Protein AF-A0A962ALU7-F1 (afdb_monomer_lite)

pLDDT: mean 93.71, std 6.16, range [46.84, 97.75]

Structure (mmCIF, N/CA/C/O backbone):
data_AF-A0A962ALU7-F1
#
_entry.id   AF-A0A962ALU7-F1
#
loop_
_atom_site.group_PDB
_atom_site.id
_atom_site.type_symbol
_atom_site.label_atom_id
_atom_site.label_alt_id
_atom_site.label_comp_id
_atom_site.label_asym_id
_atom_site.label_entity_id
_atom_site.label_seq_id
_atom_site.pdbx_PDB_ins_code
_atom_site.Cartn_x
_atom_site.Cartn_y
_atom_site.Cartn_z
_atom_site.occupancy
_atom_site.B_iso_or_equiv
_atom_site.auth_seq_id
_atom_site.auth_comp_id
_atom_site.auth_asym_id
_atom_site.auth_atom_id
_atom_site.pdbx_PDB_model_num
ATOM 1 N N . LEU A 1 1 ? 27.540 -13.215 -22.354 1.00 79.06 1 LEU A N 1
ATOM 2 C CA . LEU A 1 1 ? 26.849 -12.015 -21.824 1.00 79.06 1 LEU A CA 1
ATOM 3 C C . LEU A 1 1 ? 25.895 -11.387 -22.847 1.00 79.06 1 LEU A C 1
ATOM 5 O O . LEU A 1 1 ? 24.740 -11.183 -22.502 1.00 79.06 1 LEU A O 1
ATOM 9 N N . SER A 1 2 ? 26.323 -11.140 -24.094 1.00 89.56 2 SER A N 1
ATOM 10 C CA . SER A 1 2 ? 25.481 -10.549 -25.158 1.00 89.56 2 SER A CA 1
ATOM 11 C C . SER A 1 2 ? 24.164 -11.296 -25.409 1.00 89.56 2 SER A C 1
ATOM 13 O O . SER A 1 2 ? 23.112 -10.669 -25.482 1.00 89.56 2 SER A O 1
ATOM 15 N N . LEU A 1 3 ? 24.204 -12.632 -25.467 1.00 92.06 3 LEU A N 1
ATOM 16 C CA . LEU A 1 3 ? 23.011 -13.463 -25.662 1.00 92.06 3 LEU A CA 1
ATOM 17 C C . LEU A 1 3 ? 21.993 -13.311 -24.518 1.00 92.06 3 LEU A C 1
ATOM 19 O O . LEU A 1 3 ? 20.802 -13.165 -24.771 1.00 92.06 3 LEU A O 1
ATOM 23 N N . CYS A 1 4 ? 22.459 -13.282 -23.265 1.00 95.81 4 CYS A N 1
ATOM 24 C CA . CYS A 1 4 ? 21.586 -13.113 -22.101 1.00 95.81 4 CYS A CA 1
ATOM 25 C C . CYS A 1 4 ? 20.912 -11.734 -22.096 1.00 95.81 4 CYS A C 1
ATOM 27 O O . CYS A 1 4 ? 19.721 -11.635 -21.817 1.00 95.81 4 CYS A O 1
ATOM 29 N N . LEU A 1 5 ? 21.651 -10.674 -22.446 1.00 95.31 5 LEU A N 1
ATOM 30 C CA . LEU A 1 5 ? 21.102 -9.317 -22.522 1.00 95.31 5 LEU A CA 1
ATOM 31 C C . LEU A 1 5 ? 20.047 -9.187 -23.625 1.00 95.31 5 LEU A C 1
ATOM 33 O O . LEU A 1 5 ? 19.003 -8.579 -23.397 1.00 95.31 5 LEU A O 1
ATOM 37 N N . ALA A 1 6 ? 20.286 -9.785 -24.795 1.00 95.12 6 ALA A N 1
ATOM 38 C CA . ALA A 1 6 ? 19.311 -9.796 -25.882 1.00 95.12 6 ALA A CA 1
ATOM 39 C C . ALA A 1 6 ? 18.019 -10.526 -25.476 1.00 95.12 6 ALA A C 1
ATOM 41 O O . ALA A 1 6 ? 16.928 -9.996 -25.686 1.00 95.12 6 ALA A O 1
ATOM 42 N N . ALA A 1 7 ? 18.140 -11.689 -24.826 1.00 96.19 7 ALA A N 1
ATOM 43 C CA . ALA A 1 7 ? 16.993 -12.458 -24.348 1.00 96.19 7 ALA A CA 1
ATOM 44 C C . ALA A 1 7 ? 16.159 -11.684 -23.309 1.00 96.19 7 ALA A C 1
ATOM 46 O O . ALA A 1 7 ? 14.944 -11.572 -23.456 1.00 96.19 7 ALA A O 1
ATOM 47 N N . VAL A 1 8 ? 16.803 -11.090 -22.296 1.00 96.94 8 VAL A N 1
ATOM 48 C CA . VAL A 1 8 ? 16.104 -10.300 -21.264 1.00 96.94 8 VAL A CA 1
ATOM 49 C C . VAL A 1 8 ? 15.470 -9.040 -21.857 1.00 96.94 8 VAL A C 1
ATOM 51 O O . VAL A 1 8 ? 14.361 -8.680 -21.477 1.00 96.94 8 VAL A O 1
ATOM 54 N N . THR A 1 9 ? 16.127 -8.397 -22.827 1.00 95.75 9 THR A N 1
ATOM 55 C CA . THR A 1 9 ? 15.563 -7.228 -23.522 1.00 95.75 9 THR A CA 1
ATOM 56 C C . THR A 1 9 ? 14.269 -7.583 -24.253 1.00 95.75 9 THR A C 1
ATOM 58 O O . THR A 1 9 ? 13.308 -6.822 -24.169 1.00 95.75 9 THR A O 1
ATOM 61 N N . GLY A 1 10 ? 14.232 -8.729 -24.944 1.00 96.94 10 GLY A N 1
ATOM 62 C CA . GLY A 1 10 ? 13.008 -9.234 -25.575 1.00 96.94 10 GLY A CA 1
ATOM 63 C C . GLY A 1 10 ? 11.922 -9.528 -24.541 1.00 96.94 10 GLY A C 1
ATOM 64 O O . GLY A 1 10 ? 10.820 -9.003 -24.639 1.00 96.94 10 GLY A O 1
ATOM 65 N N . MET A 1 11 ? 12.272 -10.265 -23.482 1.00 97.06 11 MET A N 1
ATOM 66 C CA . MET A 1 11 ? 11.341 -10.621 -22.408 1.00 97.06 11 MET A CA 1
ATOM 67 C C . MET A 1 11 ? 10.681 -9.397 -21.758 1.00 97.06 11 MET A C 1
ATOM 69 O O . MET A 1 11 ? 9.468 -9.383 -21.594 1.00 97.06 11 MET A O 1
ATOM 73 N N . VAL A 1 12 ? 11.453 -8.362 -21.406 1.00 96.38 12 VAL A N 1
ATOM 74 C CA . VAL A 1 12 ? 10.908 -7.142 -20.781 1.00 96.38 12 VAL A CA 1
ATOM 75 C C . VAL A 1 12 ? 10.055 -6.338 -21.764 1.00 96.38 12 VAL A C 1
ATOM 77 O O . VAL A 1 12 ? 9.060 -5.749 -21.354 1.00 96.38 12 VAL A O 1
ATOM 80 N N . ARG A 1 13 ? 10.424 -6.307 -23.051 1.00 96.19 13 ARG A N 1
ATOM 81 C CA . ARG A 1 13 ? 9.685 -5.567 -24.084 1.00 96.19 13 ARG A CA 1
ATOM 82 C C . ARG A 1 13 ? 8.316 -6.177 -24.376 1.00 96.19 13 ARG A C 1
ATOM 84 O O . ARG A 1 13 ? 7.366 -5.428 -24.570 1.00 96.19 13 ARG A O 1
ATOM 91 N N . ASP A 1 14 ? 8.242 -7.502 -24.409 1.00 96.94 14 ASP A N 1
ATOM 92 C CA . ASP A 1 14 ? 7.035 -8.226 -24.820 1.00 96.94 14 ASP A CA 1
ATOM 93 C C . ASP A 1 14 ? 6.146 -8.615 -23.622 1.00 96.94 14 ASP A C 1
ATOM 95 O O . ASP A 1 14 ? 5.028 -9.106 -23.793 1.00 96.94 14 ASP A O 1
ATOM 99 N N . MET A 1 15 ? 6.621 -8.391 -22.391 1.00 97.12 15 MET A N 1
ATOM 100 C CA . MET A 1 15 ? 5.856 -8.634 -21.170 1.00 97.12 15 MET A CA 1
ATOM 101 C C . MET A 1 15 ? 4.584 -7.778 -21.144 1.00 97.12 15 MET A C 1
ATOM 103 O O . MET A 1 15 ? 4.638 -6.553 -21.220 1.00 97.12 15 MET A O 1
ATOM 107 N N . THR A 1 16 ? 3.438 -8.429 -20.942 1.00 97.44 16 THR A N 1
ATOM 108 C CA . THR A 1 16 ? 2.148 -7.759 -20.735 1.00 97.44 16 THR A CA 1
ATOM 109 C C . THR A 1 16 ? 1.704 -7.946 -19.283 1.00 97.44 16 THR A C 1
ATOM 111 O O . THR A 1 16 ? 1.568 -9.093 -18.848 1.00 97.44 16 THR A O 1
ATOM 114 N N . PRO A 1 17 ? 1.493 -6.866 -18.509 1.00 96.12 17 PRO A N 1
ATOM 115 C CA . PRO A 1 17 ? 1.011 -6.980 -17.141 1.00 96.12 17 PRO A CA 1
ATOM 116 C C . PRO A 1 17 ? -0.474 -7.355 -17.111 1.00 96.12 17 PRO A C 1
ATOM 118 O O . PRO A 1 17 ? -1.302 -6.739 -17.781 1.00 96.12 17 PRO A O 1
ATOM 121 N N . ASP A 1 18 ? -0.813 -8.328 -16.272 1.00 97.75 18 ASP A N 1
ATOM 122 C CA . ASP A 1 18 ? -2.191 -8.603 -15.869 1.00 97.75 18 ASP A CA 1
ATOM 123 C C . ASP A 1 18 ? -2.548 -7.666 -14.707 1.00 97.75 18 ASP A C 1
ATOM 125 O O . ASP A 1 18 ? -2.281 -7.953 -13.537 1.00 97.75 18 ASP A O 1
ATOM 129 N N . VAL A 1 19 ? -3.075 -6.489 -15.050 1.00 96.00 19 VAL A N 1
ATOM 130 C CA . VAL A 1 19 ? -3.317 -5.398 -14.093 1.00 96.00 19 VAL A CA 1
ATOM 131 C C . VAL A 1 19 ? -4.322 -5.803 -13.016 1.00 96.00 19 VAL A C 1
ATOM 133 O O . VAL A 1 19 ? -4.128 -5.472 -11.8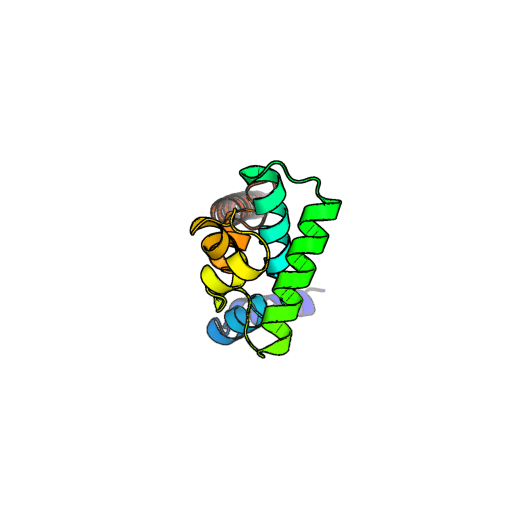47 1.00 96.00 19 VAL A O 1
ATOM 136 N N . GLU A 1 20 ? -5.368 -6.542 -13.382 1.00 95.06 20 GLU A N 1
ATOM 137 C CA . GLU A 1 20 ? -6.406 -6.978 -12.445 1.00 95.06 20 GLU A CA 1
ATOM 138 C C . GLU A 1 20 ? -5.835 -7.958 -11.422 1.00 95.06 20 GLU A C 1
ATOM 140 O O . GLU A 1 20 ? -6.005 -7.773 -10.213 1.00 95.06 20 GLU A O 1
ATOM 145 N N . ARG A 1 21 ? -5.074 -8.956 -11.884 1.00 95.69 21 ARG A N 1
ATOM 146 C CA . ARG A 1 21 ? -4.430 -9.923 -10.994 1.00 95.69 21 ARG A CA 1
ATOM 147 C C . ARG A 1 21 ? -3.360 -9.280 -10.116 1.00 95.69 21 ARG A C 1
ATOM 149 O O . ARG A 1 21 ? -3.249 -9.630 -8.942 1.00 95.69 21 ARG A O 1
ATOM 156 N N . MET A 1 22 ? -2.584 -8.340 -10.657 1.00 95.12 22 MET A N 1
ATOM 157 C CA . MET A 1 22 ? -1.594 -7.584 -9.885 1.00 95.12 22 MET A CA 1
ATOM 158 C C . MET A 1 22 ? -2.259 -6.725 -8.804 1.00 95.12 22 MET A C 1
ATOM 160 O O . MET A 1 22 ? -1.775 -6.705 -7.674 1.00 95.12 22 MET A O 1
ATOM 164 N N . ARG A 1 23 ? -3.383 -6.065 -9.119 1.00 91.69 23 ARG A N 1
ATOM 165 C CA . ARG A 1 23 ? -4.171 -5.296 -8.144 1.00 91.69 23 ARG A CA 1
ATOM 166 C C . ARG A 1 23 ? -4.696 -6.199 -7.030 1.00 91.69 23 ARG A C 1
ATOM 168 O O . ARG A 1 23 ? -4.488 -5.890 -5.863 1.00 91.69 23 ARG A O 1
ATOM 175 N N . ALA A 1 24 ? -5.327 -7.319 -7.382 1.00 90.31 24 ALA A N 1
ATOM 176 C CA . ALA A 1 24 ? -5.855 -8.266 -6.403 1.00 90.31 24 ALA A CA 1
ATOM 177 C C . ALA A 1 24 ? -4.750 -8.790 -5.470 1.00 90.31 24 ALA A C 1
ATOM 179 O O . ALA A 1 24 ? -4.927 -8.829 -4.256 1.00 90.31 24 ALA A O 1
ATOM 180 N N . ALA A 1 25 ? -3.579 -9.119 -6.023 1.00 92.06 25 ALA A N 1
ATOM 181 C CA . ALA A 1 25 ? -2.425 -9.532 -5.230 1.00 92.06 25 ALA A CA 1
ATOM 182 C C . ALA A 1 25 ? -1.913 -8.413 -4.306 1.00 92.06 25 ALA A C 1
ATOM 184 O O . ALA A 1 25 ? -1.543 -8.692 -3.169 1.00 92.06 25 ALA A O 1
ATOM 185 N N . ALA A 1 26 ? -1.911 -7.157 -4.764 1.00 90.56 26 ALA A N 1
ATOM 186 C CA . ALA A 1 26 ? -1.493 -6.016 -3.954 1.00 90.56 26 ALA A CA 1
ATOM 187 C C . ALA A 1 26 ? -2.447 -5.742 -2.783 1.00 90.56 26 ALA A C 1
ATOM 189 O O . ALA A 1 26 ? -1.970 -5.397 -1.705 1.00 90.56 26 ALA A O 1
ATOM 190 N N . SER A 1 27 ? -3.759 -5.922 -2.971 1.00 85.69 27 SER A N 1
ATOM 191 C CA . SER A 1 27 ? -4.750 -5.810 -1.891 1.00 85.69 27 SER A CA 1
ATOM 192 C C . SER A 1 27 ? -4.698 -6.988 -0.917 1.00 85.69 27 SER A C 1
ATOM 194 O O . SER A 1 27 ? -5.017 -6.814 0.252 1.00 85.69 27 SER A O 1
ATOM 196 N N . SER A 1 28 ? -4.285 -8.171 -1.384 1.00 87.06 28 SER A N 1
ATOM 197 C CA . SER A 1 28 ? -4.338 -9.400 -0.592 1.00 87.06 28 SER A CA 1
ATOM 198 C C . SER A 1 28 ? -3.397 -9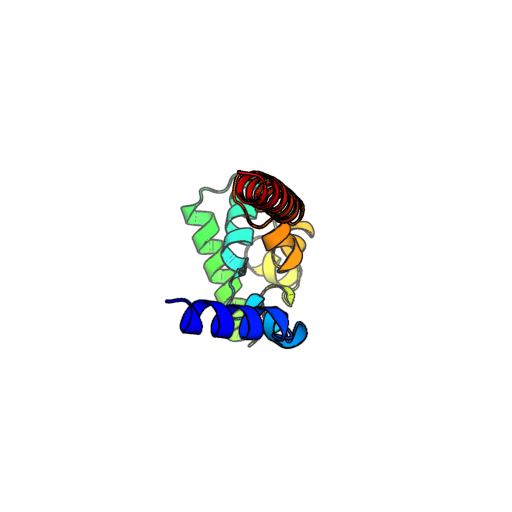.407 0.614 1.00 87.06 28 SER A C 1
ATOM 200 O O . SER A 1 28 ? -2.323 -8.797 0.618 1.00 87.06 28 SER A O 1
ATOM 202 N N . GLY A 1 29 ? -3.783 -10.171 1.638 1.00 86.94 29 GLY A N 1
ATOM 203 C CA . GLY A 1 29 ? -2.932 -10.429 2.799 1.00 86.94 29 GLY A CA 1
ATOM 204 C C . GLY A 1 29 ? -2.753 -9.216 3.710 1.00 86.94 29 GLY A C 1
ATOM 205 O O . GLY A 1 29 ? -1.785 -9.172 4.470 1.00 86.94 29 GLY A O 1
ATOM 206 N N . TYR A 1 30 ? -3.676 -8.249 3.644 1.00 92.44 30 TYR A N 1
ATOM 207 C CA . TYR A 1 30 ? -3.710 -7.082 4.530 1.00 92.44 30 TYR A CA 1
ATOM 208 C C . TYR A 1 30 ? -2.452 -6.208 4.443 1.00 92.44 30 TYR A C 1
ATOM 210 O O . TYR A 1 30 ? -2.013 -5.618 5.432 1.00 92.44 30 TYR A O 1
ATOM 218 N N . SER A 1 31 ? -1.863 -6.118 3.249 1.00 89.50 31 SER A N 1
ATOM 219 C CA . SER A 1 31 ? -0.619 -5.383 2.981 1.00 89.50 31 SER A CA 1
ATOM 220 C C . SER A 1 31 ? -0.692 -3.894 3.370 1.00 89.50 31 SER A C 1
ATOM 222 O O . SER A 1 31 ? 0.319 -3.309 3.764 1.00 89.50 31 SER A O 1
ATOM 224 N N . THR A 1 32 ? -1.890 -3.299 3.330 1.00 92.06 32 THR A N 1
ATOM 225 C CA . THR A 1 32 ? -2.171 -1.900 3.692 1.00 92.06 32 THR A CA 1
ATOM 226 C C . THR A 1 32 ? -2.442 -1.689 5.187 1.00 92.06 32 THR A C 1
ATOM 228 O O . THR A 1 32 ? -2.637 -0.558 5.622 1.00 92.06 32 THR A O 1
ATOM 231 N N . ALA A 1 33 ? -2.400 -2.733 6.026 1.00 93.75 33 ALA A N 1
ATOM 232 C CA . ALA A 1 33 ? -2.679 -2.617 7.464 1.00 93.75 33 ALA A CA 1
ATOM 233 C C . ALA A 1 33 ? -1.804 -1.558 8.156 1.00 93.75 33 ALA A C 1
ATOM 235 O O . ALA A 1 33 ? -2.284 -0.781 8.980 1.00 93.75 33 ALA A O 1
ATOM 236 N N . THR A 1 34 ? -0.522 -1.481 7.793 1.00 92.62 34 THR A N 1
ATOM 237 C CA . THR A 1 34 ? 0.416 -0.509 8.375 1.00 92.62 34 THR A CA 1
ATOM 238 C C . THR A 1 34 ? -0.013 0.943 8.126 1.00 92.62 34 THR A C 1
ATOM 240 O O . THR A 1 34 ? 0.272 1.804 8.954 1.00 92.62 34 THR A O 1
ATOM 243 N N . ASP A 1 35 ? -0.754 1.224 7.049 1.00 94.31 35 ASP A N 1
ATOM 244 C CA . ASP A 1 35 ? -1.265 2.571 6.766 1.00 94.31 35 ASP A CA 1
ATOM 245 C C . ASP A 1 35 ? -2.314 3.021 7.788 1.00 94.31 35 ASP A C 1
ATOM 247 O O . ASP A 1 35 ? -2.367 4.198 8.146 1.00 94.31 35 ASP A O 1
ATOM 251 N N . ILE A 1 36 ? -3.085 2.081 8.340 1.00 95.31 36 ILE A N 1
ATOM 252 C CA . ILE A 1 36 ? -4.026 2.347 9.434 1.00 95.31 36 ILE A CA 1
ATOM 253 C C . ILE A 1 36 ? -3.262 2.696 10.714 1.00 95.31 36 ILE A C 1
ATOM 255 O O . ILE A 1 36 ? -3.619 3.642 11.418 1.00 95.31 36 ILE A O 1
ATOM 259 N N . ALA A 1 37 ? -2.178 1.970 11.009 1.00 95.88 37 ALA A N 1
ATOM 260 C CA . ALA A 1 37 ? -1.331 2.271 12.160 1.00 95.88 37 ALA A CA 1
ATOM 261 C C . ALA A 1 37 ? -0.707 3.671 12.036 1.00 95.88 37 ALA A C 1
ATOM 263 O O . ALA A 1 37 ? -0.736 4.446 12.994 1.00 95.88 37 ALA A O 1
ATOM 264 N N . ASP A 1 38 ? -0.203 4.023 10.851 1.00 94.81 38 ASP A N 1
ATOM 265 C CA . ASP A 1 38 ? 0.314 5.361 10.558 1.00 94.81 38 ASP A CA 1
ATOM 266 C C . ASP A 1 38 ? -0.774 6.437 10.695 1.00 94.81 38 ASP A C 1
ATOM 268 O O . ASP A 1 38 ? -0.511 7.507 11.255 1.00 94.81 38 ASP A O 1
ATOM 272 N N . TRP A 1 39 ? -1.996 6.164 10.225 1.00 95.94 39 TRP A N 1
ATOM 273 C CA . TRP A 1 39 ? -3.135 7.071 10.377 1.00 95.94 39 TRP A CA 1
ATOM 274 C C . TRP A 1 39 ? -3.464 7.312 11.852 1.00 95.94 39 TRP A C 1
ATOM 276 O O . TRP A 1 39 ? -3.552 8.463 12.268 1.00 95.94 39 TRP A O 1
ATOM 286 N N . LEU A 1 40 ? -3.535 6.263 12.676 1.00 96.75 40 LEU A N 1
ATOM 287 C CA . LEU A 1 40 ? -3.788 6.375 14.119 1.00 96.75 40 LEU A CA 1
ATOM 288 C C . LEU A 1 40 ? -2.729 7.225 14.830 1.00 96.75 40 LEU A C 1
ATOM 290 O O . LEU A 1 40 ? -3.056 8.072 15.665 1.00 96.75 40 LEU A O 1
ATOM 294 N N . VAL A 1 41 ? -1.455 7.032 14.481 1.00 96.94 41 VAL A N 1
ATOM 295 C CA . VAL A 1 41 ? -0.350 7.827 15.033 1.00 96.94 41 VAL A CA 1
ATOM 296 C C . VAL A 1 41 ? -0.491 9.296 14.637 1.00 96.94 41 VAL A C 1
ATOM 298 O O . VAL A 1 41 ? -0.365 10.177 15.484 1.00 96.94 41 VAL A O 1
ATOM 301 N N . ARG A 1 42 ? -0.760 9.579 13.358 1.00 94.94 42 ARG A N 1
ATOM 302 C CA . ARG A 1 42 ? -0.805 10.954 12.834 1.00 94.94 42 ARG A CA 1
ATOM 303 C C . ARG A 1 42 ? -2.067 11.705 13.238 1.00 94.94 42 ARG A C 1
ATOM 305 O O . ARG A 1 42 ? -1.989 12.888 13.552 1.00 94.94 42 ARG A O 1
ATOM 312 N N . ARG A 1 43 ? -3.220 11.041 13.188 1.00 95.88 43 ARG A N 1
ATOM 313 C CA . ARG A 1 43 ? -4.534 11.666 13.352 1.00 95.88 43 ARG A CA 1
ATOM 314 C C . ARG A 1 43 ? -4.967 11.732 14.808 1.00 95.88 43 ARG A C 1
ATOM 316 O O . ARG A 1 43 ? -5.493 12.762 15.220 1.00 95.88 43 ARG A O 1
ATOM 323 N N . LEU A 1 44 ? -4.705 10.673 15.577 1.00 94.31 44 LEU A N 1
ATOM 324 C CA . LEU A 1 44 ? -5.106 10.566 16.984 1.00 94.31 44 LEU A CA 1
ATOM 325 C C . LEU A 1 44 ? -3.936 10.746 17.963 1.00 94.31 44 LEU A C 1
ATOM 327 O O . LEU A 1 44 ? -4.140 10.712 19.174 1.00 94.31 44 LEU A O 1
ATOM 331 N N . GLY A 1 45 ? -2.703 10.917 17.470 1.00 96.31 45 GLY A N 1
ATOM 332 C CA . GLY A 1 45 ? -1.517 11.034 18.326 1.00 96.31 45 GLY A CA 1
ATOM 333 C C . GLY A 1 45 ? -1.186 9.743 19.081 1.00 96.31 45 GLY A C 1
ATOM 334 O O . GLY A 1 45 ? -0.474 9.774 20.086 1.00 96.31 45 GLY A O 1
ATOM 335 N N . MET A 1 46 ? -1.727 8.606 18.634 1.00 97.06 46 MET A N 1
ATOM 336 C CA . MET A 1 46 ? -1.602 7.334 19.333 1.00 97.06 46 MET A CA 1
ATOM 337 C C . MET A 1 46 ? -0.149 6.832 19.289 1.00 97.06 46 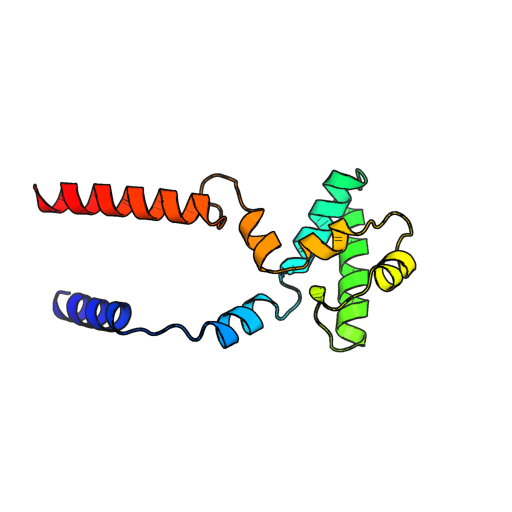MET A C 1
ATOM 339 O O . MET A 1 46 ? 0.456 6.812 18.216 1.00 97.06 46 MET A O 1
ATOM 343 N N . PRO A 1 47 ? 0.441 6.362 20.406 1.00 97.62 47 PRO A N 1
ATOM 344 C CA . PRO A 1 47 ? 1.754 5.727 20.369 1.00 97.62 47 PRO A CA 1
ATOM 345 C C . PRO A 1 47 ? 1.762 4.525 19.418 1.00 97.62 47 PRO A C 1
ATOM 347 O O . PRO A 1 47 ? 0.864 3.684 19.473 1.00 97.62 47 PRO A O 1
ATOM 350 N N . PHE A 1 48 ? 2.810 4.385 18.600 1.00 96.06 48 PHE A N 1
ATOM 351 C CA . PHE A 1 48 ? 2.866 3.366 17.541 1.00 96.06 48 PHE A CA 1
ATOM 352 C C . PHE A 1 48 ? 2.563 1.942 18.033 1.00 96.06 48 PHE A C 1
ATOM 354 O O . PHE A 1 48 ? 1.835 1.203 17.383 1.00 96.06 48 PHE A O 1
ATOM 361 N N . ARG A 1 49 ? 3.058 1.556 19.219 1.00 96.88 49 ARG A N 1
ATOM 362 C CA . ARG A 1 49 ? 2.769 0.235 19.810 1.00 96.88 49 ARG A CA 1
ATOM 363 C C . ARG A 1 49 ? 1.264 -0.005 19.981 1.00 96.88 49 ARG A C 1
ATOM 365 O O . ARG A 1 49 ? 0.789 -1.107 19.724 1.00 96.88 49 ARG A O 1
ATOM 372 N N . GLN A 1 50 ? 0.531 1.011 20.430 1.00 97.00 50 GLN A N 1
ATOM 373 C CA . GLN A 1 50 ? -0.915 0.938 20.609 1.00 97.00 50 GLN A CA 1
ATOM 374 C C . GLN A 1 50 ? -1.623 0.943 19.250 1.00 97.00 50 GLN A C 1
ATOM 376 O O . GLN A 1 50 ? -2.478 0.092 19.023 1.00 97.00 50 GLN A O 1
ATOM 381 N N . ALA A 1 51 ? -1.201 1.809 18.324 1.00 97.38 51 ALA A N 1
ATOM 382 C CA . ALA A 1 51 ? -1.745 1.866 16.967 1.00 97.38 51 ALA A CA 1
ATOM 383 C C . ALA A 1 51 ? -1.590 0.533 16.218 1.00 97.38 51 ALA A C 1
ATOM 385 O O . ALA A 1 51 ? -2.535 0.044 15.601 1.00 97.38 51 ALA A O 1
ATOM 386 N N . HIS A 1 52 ? -0.430 -0.113 16.344 1.00 96.69 52 HIS A N 1
ATOM 387 C CA . HIS A 1 52 ? -0.174 -1.439 15.790 1.00 96.69 52 HIS A CA 1
ATOM 388 C C . HIS A 1 52 ? -1.089 -2.508 16.411 1.00 96.69 52 HIS A C 1
ATOM 390 O O . HIS A 1 52 ? -1.563 -3.405 15.718 1.00 96.69 52 HIS A O 1
ATOM 396 N N . HIS A 1 53 ? -1.378 -2.425 17.714 1.00 96.62 53 HIS A N 1
ATOM 397 C CA . HIS A 1 53 ? -2.293 -3.361 18.371 1.00 96.62 53 HIS A CA 1
ATOM 398 C C . HIS A 1 53 ? -3.748 -3.174 17.910 1.00 96.62 53 HIS A C 1
ATOM 400 O O . HIS A 1 53 ? -4.429 -4.153 17.610 1.00 96.62 53 HIS A O 1
ATOM 406 N N . VAL A 1 54 ? -4.207 -1.923 17.800 1.00 96.88 54 VAL A N 1
ATOM 407 C CA . VAL A 1 54 ? -5.525 -1.565 17.244 1.00 96.88 54 VAL A CA 1
ATOM 408 C C . VAL A 1 54 ? -5.655 -2.071 15.807 1.00 96.88 54 VAL A C 1
ATOM 410 O O . VAL A 1 54 ? -6.614 -2.763 15.479 1.00 96.88 54 VAL A O 1
ATOM 413 N N . THR A 1 55 ? -4.640 -1.823 14.982 1.00 96.81 55 THR A N 1
ATOM 414 C CA . THR A 1 55 ? -4.564 -2.315 13.600 1.00 96.81 55 THR A CA 1
ATOM 415 C C . THR A 1 55 ? -4.645 -3.841 13.534 1.00 96.81 55 THR A C 1
ATOM 417 O O . THR A 1 55 ? -5.393 -4.383 12.727 1.00 96.81 55 THR A O 1
ATOM 420 N N . GLY A 1 56 ? -3.953 -4.557 14.427 1.00 96.62 56 GLY A N 1
ATOM 421 C CA . GLY A 1 56 ? -4.043 -6.018 14.509 1.00 96.62 56 GLY A CA 1
ATOM 422 C C . GLY A 1 56 ? -5.461 -6.526 14.803 1.00 96.62 56 GLY A C 1
ATOM 423 O O . GLY A 1 56 ? -5.871 -7.547 14.255 1.00 96.62 56 GLY A O 1
ATOM 424 N N . ARG A 1 57 ? -6.243 -5.797 15.613 1.00 97.31 57 ARG A N 1
ATOM 425 C CA . ARG A 1 57 ? -7.663 -6.115 15.850 1.00 97.31 57 ARG A CA 1
ATOM 426 C C . ARG A 1 57 ? -8.511 -5.892 14.596 1.00 97.31 57 ARG A C 1
ATOM 428 O O . ARG A 1 57 ? -9.364 -6.724 14.311 1.00 97.31 57 ARG A O 1
ATOM 435 N N . ILE A 1 58 ? -8.256 -4.824 13.837 1.00 96.50 58 ILE A N 1
ATOM 436 C CA . ILE A 1 58 ? -8.943 -4.551 12.561 1.00 96.50 58 ILE A CA 1
ATOM 437 C C . ILE A 1 58 ? -8.670 -5.681 11.560 1.00 96.50 58 ILE A C 1
ATOM 439 O O . ILE A 1 58 ? -9.605 -6.247 10.995 1.00 96.50 58 ILE A O 1
A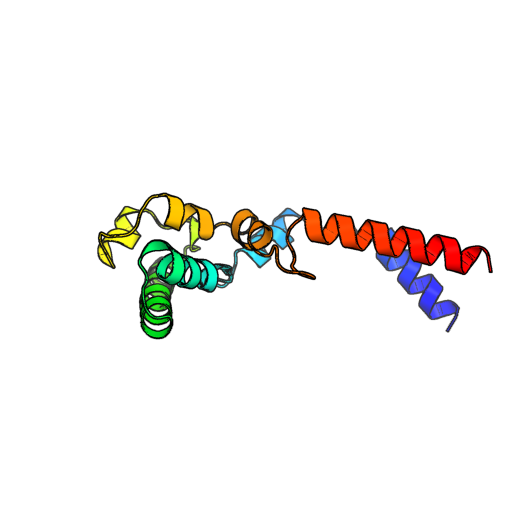TOM 443 N N . VAL A 1 59 ? -7.402 -6.07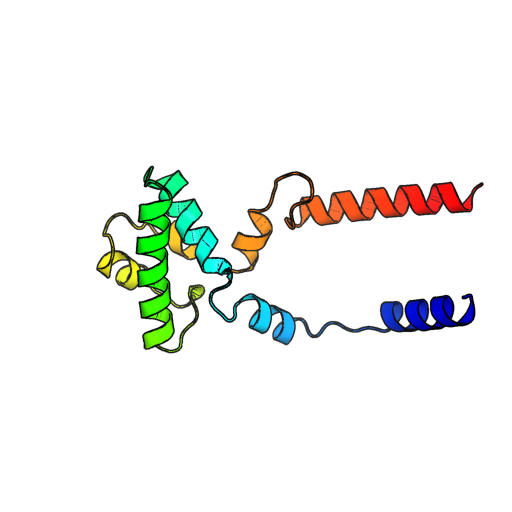6 11.413 1.00 96.69 59 VAL A N 1
ATOM 444 C CA . VAL A 1 59 ? -6.996 -7.206 10.562 1.00 96.69 59 VAL A CA 1
ATOM 445 C C . VAL A 1 59 ? -7.683 -8.502 10.998 1.00 96.69 59 VAL A C 1
ATOM 447 O O . VAL A 1 59 ? -8.170 -9.250 10.156 1.00 96.69 59 VAL A O 1
ATOM 450 N N . ALA A 1 60 ? -7.787 -8.760 12.305 1.00 96.38 60 ALA A N 1
ATOM 451 C CA . ALA A 1 60 ? -8.491 -9.935 12.812 1.00 96.38 60 ALA A CA 1
ATOM 452 C C . ALA A 1 60 ? -9.991 -9.930 12.459 1.00 96.38 60 ALA A C 1
ATOM 454 O O . ALA A 1 60 ? -10.533 -10.983 12.123 1.00 96.38 60 ALA A O 1
ATOM 455 N N . ILE A 1 61 ? -10.657 -8.767 12.487 1.00 96.00 61 ILE A N 1
ATOM 456 C CA . ILE A 1 61 ? -12.056 -8.637 12.047 1.00 96.00 61 ILE A CA 1
ATOM 457 C C . ILE A 1 61 ? -12.174 -8.960 10.555 1.00 96.00 61 ILE A C 1
ATOM 459 O O . ILE A 1 61 ? -12.984 -9.817 10.197 1.00 96.00 61 ILE A O 1
ATOM 463 N N . ALA A 1 62 ? -11.349 -8.340 9.705 1.00 95.81 62 ALA A N 1
ATOM 464 C CA . ALA A 1 62 ? -11.348 -8.594 8.261 1.00 95.81 62 ALA A CA 1
ATOM 465 C C . ALA A 1 62 ? -11.121 -10.084 7.949 1.00 95.81 62 ALA A C 1
ATOM 467 O O . ALA A 1 62 ? -11.917 -10.710 7.245 1.00 95.81 62 ALA A O 1
ATOM 468 N N . ALA A 1 63 ? -10.113 -10.688 8.586 1.00 95.50 63 ALA A N 1
ATOM 469 C CA . ALA A 1 63 ? -9.797 -12.108 8.452 1.00 95.50 63 ALA A CA 1
ATOM 470 C C . ALA A 1 63 ? -10.936 -13.023 8.900 1.00 95.50 63 ALA A C 1
ATOM 472 O O . ALA A 1 63 ? -11.261 -13.981 8.201 1.00 95.50 63 ALA A O 1
ATOM 473 N N . SER A 1 64 ? -11.593 -12.715 10.021 1.00 96.12 64 SER A N 1
ATOM 474 C CA . SER A 1 64 ? -12.723 -13.515 10.511 1.00 96.12 64 SER A CA 1
ATOM 475 C C . SER A 1 64 ? -13.923 -13.520 9.559 1.00 96.12 64 SER A C 1
ATOM 477 O O . SER A 1 64 ? -14.701 -14.471 9.557 1.00 96.12 64 SER A O 1
ATOM 479 N N . ARG A 1 65 ? -14.063 -12.473 8.737 1.00 95.06 65 ARG A N 1
ATOM 480 C CA . ARG A 1 65 ? -15.142 -12.319 7.753 1.00 95.06 65 ARG A CA 1
ATOM 481 C C . ARG A 1 65 ? -14.741 -12.764 6.345 1.00 95.06 65 ARG A C 1
ATOM 483 O O . ARG A 1 65 ? -15.604 -12.823 5.477 1.00 95.06 65 ARG A O 1
ATOM 490 N N . GLY A 1 66 ? -13.463 -13.077 6.119 1.00 94.12 66 GLY A N 1
ATOM 491 C CA . GLY A 1 66 ? -12.940 -13.426 4.797 1.00 94.12 66 GLY A CA 1
ATOM 492 C C . GLY A 1 66 ? -12.992 -12.265 3.801 1.00 94.12 66 GLY A C 1
ATOM 493 O O . GLY A 1 66 ? -13.224 -12.497 2.618 1.00 94.12 66 GLY A O 1
ATOM 494 N N . VAL A 1 67 ? -12.820 -11.033 4.287 1.00 93.69 67 VAL A N 1
ATOM 495 C CA . VAL A 1 67 ? -12.822 -9.805 3.477 1.00 93.69 67 VAL A CA 1
ATOM 496 C C . VAL A 1 67 ? -11.473 -9.094 3.577 1.00 93.69 67 VAL A C 1
ATOM 498 O O . VAL A 1 67 ? -10.716 -9.332 4.522 1.00 93.69 67 VAL A O 1
ATOM 501 N N . GLU A 1 68 ? -11.177 -8.222 2.618 1.00 92.31 68 GLU A N 1
ATOM 502 C CA . GLU A 1 68 ? -10.021 -7.320 2.653 1.00 92.31 68 GLU A CA 1
ATOM 503 C C . GLU A 1 68 ? -10.303 -6.069 3.507 1.00 92.31 68 GLU A C 1
ATOM 505 O O . GLU A 1 68 ? -11.446 -5.779 3.868 1.00 92.31 68 GLU A O 1
ATOM 510 N N . LEU A 1 69 ? -9.251 -5.321 3.862 1.00 92.69 69 LEU A N 1
ATOM 511 C CA . LEU A 1 69 ? -9.374 -4.138 4.731 1.00 92.69 69 LEU A CA 1
ATOM 512 C C . LEU A 1 69 ? -10.256 -3.043 4.124 1.00 92.69 69 LEU A C 1
ATOM 514 O O . LEU A 1 69 ? -11.055 -2.443 4.835 1.00 92.69 69 LEU A O 1
ATOM 518 N N . ASP A 1 70 ? -10.148 -2.814 2.815 1.00 89.81 70 ASP A N 1
ATOM 519 C CA . ASP A 1 70 ? -10.925 -1.802 2.089 1.00 89.81 70 ASP A CA 1
ATOM 520 C C . ASP A 1 70 ? -12.421 -2.149 1.951 1.00 89.81 70 ASP A C 1
ATOM 522 O O . ASP A 1 70 ? -13.206 -1.331 1.473 1.00 89.81 70 ASP A O 1
ATOM 526 N N . GLN A 1 71 ? -12.830 -3.337 2.409 1.00 92.31 71 GLN A N 1
ATOM 527 C CA . GLN A 1 71 ? -14.223 -3.783 2.459 1.00 92.31 71 GLN A CA 1
ATOM 528 C C . GLN A 1 71 ? -14.864 -3.601 3.844 1.00 92.31 71 GLN A C 1
ATOM 530 O O . GLN A 1 71 ? -16.059 -3.866 3.999 1.00 92.31 71 GLN A O 1
ATOM 535 N N . LEU A 1 72 ? -14.099 -3.181 4.858 1.00 94.56 72 LEU A N 1
ATOM 536 C CA . LEU A 1 72 ? -14.640 -2.861 6.178 1.00 94.56 72 LEU A CA 1
ATOM 537 C C . LEU A 1 72 ? -15.414 -1.540 6.148 1.00 94.56 72 LEU A C 1
ATOM 539 O O . LEU A 1 72 ? -15.073 -0.604 5.427 1.00 94.56 72 LEU A O 1
ATOM 543 N N . SER A 1 73 ? -16.459 -1.454 6.965 1.00 95.81 73 SER A N 1
ATOM 544 C CA . SER A 1 73 ? -17.234 -0.225 7.139 1.00 95.81 73 SER A CA 1
ATOM 545 C C . SER A 1 73 ? -16.671 0.641 8.267 1.00 95.81 73 SER A C 1
ATOM 547 O O . SER A 1 73 ? -15.957 0.162 9.148 1.00 95.81 73 SER A O 1
ATOM 549 N N . LEU A 1 74 ? -17.040 1.925 8.294 1.00 95.81 74 LEU A N 1
ATOM 550 C CA . LEU A 1 74 ? -16.687 2.802 9.416 1.00 95.81 74 LEU A CA 1
ATOM 551 C C . LEU A 1 74 ? -17.292 2.291 10.735 1.00 95.81 74 LEU A C 1
ATOM 553 O O . LEU A 1 74 ? -16.653 2.375 11.780 1.00 95.81 74 LEU A O 1
ATOM 557 N N . GLU A 1 75 ? -18.486 1.696 10.671 1.00 95.88 75 GLU A N 1
ATOM 558 C CA . GLU A 1 75 ? -19.141 1.058 11.815 1.00 95.88 75 GLU A CA 1
ATOM 559 C C . GLU A 1 75 ? -18.287 -0.082 12.389 1.00 95.88 75 GLU A C 1
ATOM 561 O O . GLU A 1 75 ? -18.130 -0.182 13.605 1.00 95.88 75 GLU A O 1
ATOM 566 N N . ASP A 1 76 ? -17.647 -0.884 11.530 1.00 95.44 76 ASP A N 1
ATOM 567 C CA . ASP A 1 76 ? -16.720 -1.930 11.972 1.00 95.44 76 ASP A CA 1
ATOM 568 C C . ASP A 1 76 ? -15.537 -1.353 12.747 1.00 95.44 76 ASP A C 1
ATOM 570 O O . ASP A 1 76 ? -15.142 -1.905 13.777 1.00 95.44 76 ASP A O 1
ATOM 574 N N . LEU A 1 77 ? -14.996 -0.220 12.297 1.00 95.88 77 LEU A N 1
ATOM 575 C CA . LEU A 1 77 ? -13.912 0.469 12.996 1.00 95.88 77 LEU A CA 1
ATOM 576 C C . LEU A 1 77 ? -14.383 1.062 14.328 1.00 95.88 77 LEU A C 1
ATOM 578 O O . LEU A 1 77 ? -13.667 0.975 15.327 1.00 95.88 77 LEU A O 1
ATOM 582 N N . HIS A 1 78 ? -15.610 1.584 14.384 1.00 96.62 78 HIS A N 1
ATOM 583 C CA . HIS A 1 78 ? -16.217 2.098 15.616 1.00 96.62 78 HIS A CA 1
ATOM 584 C C . HIS A 1 78 ? -16.437 1.022 16.680 1.00 96.62 78 HIS A C 1
ATOM 586 O O . HIS A 1 78 ? -16.418 1.345 17.868 1.00 96.62 78 HIS A O 1
ATOM 592 N N . THR A 1 79 ? -16.547 -0.260 16.307 1.00 95.88 79 THR A N 1
ATOM 593 C CA . THR A 1 79 ? -16.534 -1.358 17.298 1.00 95.88 79 THR A CA 1
ATOM 594 C C . THR A 1 79 ? -15.204 -1.472 18.055 1.00 95.88 79 THR A C 1
ATOM 596 O O . THR A 1 79 ? -15.141 -2.069 19.134 1.00 95.88 79 THR A O 1
ATOM 599 N N . ILE A 1 80 ? -14.127 -0.908 17.500 1.00 94.81 80 ILE A N 1
ATOM 600 C CA . ILE A 1 80 ? -12.790 -0.901 18.091 1.00 94.81 80 ILE A CA 1
ATOM 601 C C . ILE A 1 80 ? -12.516 0.418 18.809 1.00 94.81 80 ILE A C 1
ATOM 603 O O . ILE A 1 80 ? -12.052 0.375 19.952 1.00 94.81 80 ILE A O 1
ATOM 607 N N . ASP A 1 81 ? -12.770 1.546 18.145 1.00 92.94 81 ASP A N 1
ATOM 608 C CA . ASP A 1 81 ? -12.577 2.892 18.690 1.00 92.94 81 ASP A CA 1
ATOM 609 C C . ASP A 1 81 ? -13.539 3.894 18.009 1.00 92.94 81 ASP A C 1
ATOM 611 O O . ASP A 1 81 ? -13.520 4.028 16.785 1.00 92.94 81 ASP A O 1
ATOM 615 N N . PRO A 1 82 ? -14.387 4.632 18.745 1.00 94.25 82 PRO A N 1
ATOM 616 C CA . PRO A 1 82 ? -15.295 5.612 18.144 1.00 94.25 82 PRO A CA 1
ATOM 617 C C . PRO A 1 82 ? -14.581 6.821 17.511 1.00 94.25 82 PRO A C 1
ATOM 619 O O . PRO A 1 82 ? -15.227 7.603 16.819 1.00 94.25 82 PRO A O 1
ATOM 622 N N . ALA A 1 83 ? -13.274 7.001 17.734 1.00 93.81 83 ALA A N 1
ATOM 623 C CA . ALA A 1 83 ? -12.497 8.103 17.168 1.00 93.81 83 ALA A CA 1
ATOM 624 C C . ALA A 1 83 ? -12.137 7.926 15.680 1.00 93.81 83 ALA A C 1
ATOM 626 O O . ALA A 1 83 ? -11.532 8.827 15.096 1.00 93.81 83 ALA A O 1
ATOM 627 N N . PHE A 1 84 ? -12.467 6.788 15.056 1.00 95.50 84 PHE A N 1
ATOM 628 C CA . PHE A 1 84 ? -12.269 6.615 13.616 1.00 95.50 84 PHE A CA 1
ATOM 629 C C . PHE A 1 84 ? -13.165 7.565 12.809 1.00 95.50 84 PHE A C 1
ATOM 631 O O . PHE A 1 84 ? -14.368 7.679 13.047 1.00 95.50 84 PHE A O 1
ATOM 638 N N . GLU A 1 85 ? -12.568 8.216 11.816 1.00 94.62 85 GLU A N 1
ATOM 639 C CA . GLU A 1 85 ? -13.240 9.084 10.848 1.00 94.62 85 GLU A CA 1
ATOM 640 C C . GLU A 1 85 ? -13.226 8.417 9.458 1.00 94.62 85 GLU A C 1
ATOM 642 O O . GLU A 1 85 ? -12.545 7.415 9.233 1.00 94.62 85 GLU A O 1
ATOM 647 N N . GLN A 1 86 ? -13.998 8.956 8.508 1.00 92.19 86 GLN A N 1
ATOM 648 C CA . GLN A 1 86 ? -14.140 8.381 7.162 1.00 92.19 86 GLN A CA 1
ATOM 649 C C . GLN A 1 86 ? -12.798 8.261 6.413 1.00 92.19 86 GLN A C 1
ATOM 651 O O . GLN A 1 86 ? -12.601 7.328 5.638 1.00 92.19 86 GLN A O 1
ATOM 656 N N . ASP A 1 87 ? -11.862 9.175 6.668 1.00 92.56 87 ASP A N 1
ATOM 657 C CA . ASP A 1 87 ? -10.523 9.189 6.071 1.00 92.56 87 ASP A CA 1
ATOM 658 C C . ASP A 1 87 ? -9.646 8.000 6.517 1.00 92.56 87 ASP A C 1
ATOM 660 O O . ASP A 1 87 ? -8.658 7.682 5.852 1.00 92.56 87 ASP A O 1
ATOM 664 N N . ALA A 1 88 ? -10.017 7.293 7.591 1.00 93.38 88 ALA A N 1
ATOM 665 C CA . ALA A 1 88 ? -9.374 6.042 7.986 1.00 93.38 88 ALA A CA 1
ATOM 666 C C . ALA A 1 88 ? -9.656 4.895 7.002 1.00 93.38 88 ALA A C 1
ATOM 668 O O . ALA A 1 88 ? -8.826 4.001 6.852 1.00 93.38 88 ALA A O 1
ATOM 669 N N . LEU A 1 89 ? -10.804 4.914 6.315 1.00 92.06 89 LEU A N 1
ATOM 670 C CA . LEU A 1 89 ? -11.114 3.942 5.262 1.00 92.06 89 LEU A CA 1
ATOM 671 C C . LEU A 1 89 ? -10.319 4.242 3.990 1.00 92.06 89 LEU A C 1
ATOM 673 O O . LEU A 1 89 ? -9.850 3.323 3.320 1.00 92.06 89 LEU A O 1
ATOM 677 N N . ASP A 1 90 ? -10.097 5.525 3.692 1.00 91.19 90 ASP A N 1
ATOM 678 C CA . ASP A 1 90 ? -9.349 5.939 2.506 1.00 91.19 90 ASP A CA 1
ATOM 679 C C . ASP A 1 90 ? -7.925 5.369 2.511 1.00 91.19 90 ASP A C 1
ATOM 681 O O . ASP A 1 90 ? -7.430 4.938 1.472 1.00 91.19 90 ASP A O 1
ATOM 685 N N . VAL A 1 91 ? -7.256 5.322 3.669 1.00 92.12 91 VAL A N 1
ATOM 686 C CA . VAL A 1 91 ? -5.875 4.815 3.752 1.00 92.12 91 VAL A CA 1
ATOM 687 C C . VAL A 1 91 ? -5.757 3.300 3.547 1.00 92.12 91 VAL A C 1
ATOM 689 O O . VAL A 1 91 ? -4.649 2.817 3.328 1.00 92.12 91 VAL A O 1
ATOM 692 N N . MET A 1 92 ? -6.868 2.553 3.570 1.00 91.50 92 MET A N 1
ATOM 693 C CA . MET A 1 92 ? -6.868 1.097 3.369 1.00 91.50 92 MET A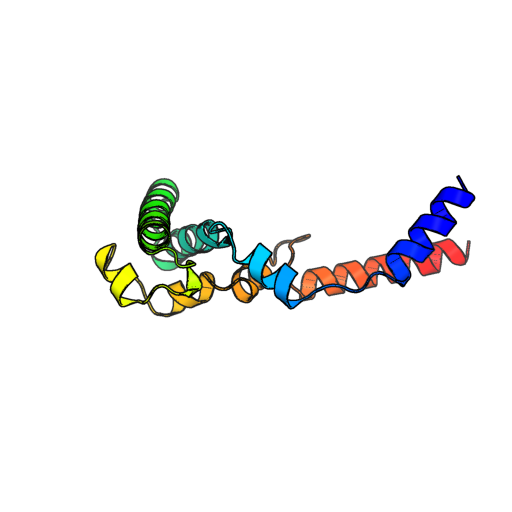 CA 1
ATOM 694 C C . MET A 1 92 ? -6.770 0.697 1.892 1.00 91.50 92 MET A C 1
ATOM 696 O O . MET A 1 92 ? -6.368 -0.429 1.591 1.00 91.50 92 MET A O 1
ATOM 700 N N . ALA A 1 93 ? -7.090 1.611 0.971 1.00 91.00 93 ALA A N 1
ATOM 701 C CA . ALA A 1 93 ? -7.011 1.367 -0.463 1.00 91.00 93 ALA A CA 1
ATOM 702 C C . ALA A 1 93 ? -5.554 1.334 -0.960 1.00 91.00 93 ALA A C 1
ATOM 704 O O . ALA A 1 93 ? -4.742 2.206 -0.631 1.00 91.00 93 ALA A O 1
ATOM 705 N N . VAL A 1 94 ? -5.236 0.381 -1.843 1.00 92.25 94 VAL A N 1
ATOM 706 C CA . VAL A 1 94 ? -3.887 0.205 -2.419 1.00 92.25 94 VAL A CA 1
ATOM 707 C C . VAL A 1 94 ? -3.372 1.487 -3.078 1.00 92.25 94 VAL A C 1
ATOM 709 O O . VAL A 1 94 ? -2.223 1.875 -2.871 1.00 92.25 94 VAL A O 1
ATOM 712 N N . GLU A 1 95 ? -4.222 2.201 -3.820 1.00 92.44 95 GLU A N 1
ATOM 713 C CA . GLU A 1 95 ? -3.850 3.457 -4.488 1.00 92.44 95 GLU A CA 1
ATOM 714 C C . GLU A 1 95 ? -3.374 4.512 -3.491 1.00 92.44 95 GLU A C 1
ATOM 716 O O . GLU A 1 95 ? -2.411 5.238 -3.747 1.00 92.44 95 GLU A O 1
ATOM 721 N N . LYS A 1 96 ? -4.059 4.604 -2.349 1.00 92.56 96 LYS A N 1
ATOM 722 C CA . LYS A 1 96 ? -3.778 5.586 -1.304 1.00 92.56 96 LYS A CA 1
ATOM 723 C C . LYS A 1 96 ? -2.520 5.201 -0.538 1.00 92.56 96 LYS A C 1
ATOM 725 O O . LYS A 1 96 ? -1.678 6.071 -0.308 1.00 92.56 96 LYS A O 1
ATOM 730 N N . SER A 1 97 ? -2.340 3.909 -0.259 1.00 93.50 97 SER A N 1
ATOM 731 C CA . SER A 1 97 ? -1.102 3.366 0.306 1.00 93.50 97 SER A CA 1
ATOM 732 C C . SER A 1 97 ? 0.107 3.739 -0.555 1.00 93.50 97 SER A C 1
ATOM 734 O O . SER A 1 97 ? 1.032 4.396 -0.071 1.00 93.50 97 SER A O 1
ATOM 736 N N . VAL A 1 98 ? 0.065 3.442 -1.861 1.00 94.75 98 VAL A N 1
ATOM 737 C CA . VAL A 1 98 ? 1.148 3.764 -2.807 1.00 94.75 98 VAL A CA 1
ATOM 738 C C . VAL A 1 98 ? 1.369 5.275 -2.907 1.00 94.75 98 VAL A C 1
ATOM 740 O O . VAL A 1 98 ? 2.504 5.742 -2.794 1.00 94.75 98 VAL A O 1
ATOM 743 N N . ALA A 1 99 ? 0.301 6.063 -3.060 1.00 95.12 99 ALA A N 1
ATOM 744 C CA . ALA A 1 99 ? 0.394 7.519 -3.172 1.00 95.12 99 ALA A CA 1
ATOM 745 C C . ALA A 1 99 ? 0.987 8.189 -1.919 1.00 95.12 99 ALA A C 1
ATOM 747 O O . ALA A 1 99 ? 1.607 9.247 -2.032 1.00 95.12 99 ALA A O 1
ATOM 748 N N . SER A 1 100 ? 0.838 7.580 -0.738 1.00 93.00 100 SER A N 1
ATOM 749 C CA . SER A 1 100 ? 1.357 8.122 0.524 1.00 93.00 100 SER A CA 1
ATOM 750 C C . SER A 1 100 ? 2.884 8.030 0.662 1.00 93.00 100 SER A C 1
ATOM 752 O O . SER A 1 100 ? 3.475 8.762 1.463 1.00 93.00 100 SER A O 1
ATOM 754 N N . ARG A 1 101 ? 3.551 7.161 -0.113 1.00 94.56 101 ARG A N 1
ATOM 755 C CA . ARG A 1 101 ? 5.004 6.914 -0.039 1.00 94.56 101 ARG A CA 1
ATOM 756 C C . ARG A 1 101 ? 5.796 7.989 -0.789 1.00 94.56 101 ARG A C 1
ATOM 758 O O . ARG A 1 101 ? 6.466 7.717 -1.784 1.00 94.56 101 ARG A O 1
ATOM 765 N N . THR A 1 102 ? 5.700 9.227 -0.311 1.00 95.31 102 THR A N 1
ATOM 766 C CA . THR A 1 102 ? 6.251 10.428 -0.963 1.00 95.31 102 THR A CA 1
ATOM 767 C C . THR A 1 102 ? 7.702 10.740 -0.599 1.00 95.31 102 THR A C 1
ATOM 769 O O . THR A 1 102 ? 8.316 11.586 -1.248 1.00 95.31 102 THR A O 1
ATOM 772 N N . SER A 1 103 ? 8.288 10.054 0.388 1.00 94.25 103 SER A N 1
ATOM 773 C CA . SER A 1 103 ? 9.713 10.180 0.715 1.00 94.25 103 SER A CA 1
ATOM 774 C C . SER A 1 103 ? 10.597 9.880 -0.497 1.00 94.25 103 SER A C 1
ATOM 776 O O . SER A 1 103 ? 10.199 9.129 -1.387 1.00 94.25 103 SER A O 1
ATOM 778 N N . PHE A 1 104 ? 11.818 10.418 -0.525 1.00 93.31 104 PHE A N 1
ATOM 779 C CA . PHE A 1 104 ? 12.775 10.129 -1.596 1.00 93.31 104 PHE A CA 1
ATOM 780 C C . PHE A 1 104 ? 12.936 8.613 -1.808 1.00 93.31 104 PHE A C 1
ATOM 782 O O . PHE A 1 104 ? 13.162 7.871 -0.854 1.00 93.31 104 PHE A O 1
ATOM 789 N N . GLY A 1 105 ? 12.781 8.160 -3.057 1.00 91.75 105 GLY A N 1
ATOM 790 C CA . GLY A 1 105 ? 12.818 6.738 -3.422 1.00 91.75 105 GLY A CA 1
ATOM 791 C C . GLY A 1 105 ? 11.537 5.944 -3.122 1.00 91.75 105 GLY A C 1
ATOM 792 O O . GLY A 1 105 ? 11.493 4.752 -3.406 1.00 91.75 105 GLY A O 1
ATOM 793 N N . GLY A 1 106 ? 10.501 6.576 -2.567 1.00 95.88 106 GLY A N 1
ATOM 794 C CA . GLY A 1 106 ? 9.205 5.947 -2.324 1.00 95.88 106 GLY A CA 1
ATOM 795 C C . GLY A 1 106 ? 8.408 5.683 -3.606 1.00 95.88 106 GLY A C 1
ATOM 796 O O . GLY A 1 106 ? 8.717 6.213 -4.672 1.00 95.88 106 GLY A O 1
ATOM 797 N N . THR A 1 107 ? 7.362 4.867 -3.491 1.00 96.12 107 THR A N 1
ATOM 798 C CA . THR A 1 107 ? 6.583 4.329 -4.620 1.00 96.12 107 THR A CA 1
ATOM 799 C C . THR A 1 107 ? 5.469 5.246 -5.126 1.00 96.12 107 THR A C 1
ATOM 801 O O . THR A 1 107 ? 4.749 4.860 -6.046 1.00 96.12 107 THR A O 1
ATOM 804 N N . ALA A 1 108 ? 5.316 6.454 -4.574 1.00 97.38 108 ALA A N 1
ATOM 805 C CA . ALA A 1 108 ? 4.308 7.399 -5.049 1.00 97.38 108 ALA A CA 1
ATOM 806 C C . ALA A 1 108 ? 4.472 7.682 -6.561 1.00 97.38 108 ALA A C 1
ATOM 808 O O . ALA A 1 108 ? 5.608 7.828 -7.022 1.00 97.38 108 ALA A O 1
ATOM 809 N N . PRO A 1 109 ? 3.378 7.838 -7.339 1.00 97.44 109 PRO A N 1
ATOM 810 C CA . PRO A 1 109 ? 3.453 7.976 -8.800 1.00 97.44 109 PRO A CA 1
ATOM 811 C C . PRO A 1 109 ? 4.423 9.061 -9.280 1.00 97.44 109 PRO A C 1
ATOM 813 O O . PRO A 1 109 ? 5.252 8.811 -10.149 1.00 97.44 109 PRO A O 1
ATOM 816 N N . ARG A 1 110 ? 4.404 10.232 -8.629 1.00 96.62 110 ARG A N 1
ATOM 817 C CA . ARG A 1 110 ? 5.327 11.339 -8.923 1.00 96.62 110 ARG A CA 1
ATOM 818 C C . ARG A 1 110 ? 6.798 10.952 -8.725 1.00 96.62 110 ARG A C 1
ATOM 820 O O . ARG A 1 110 ? 7.659 11.381 -9.491 1.00 96.62 110 ARG A O 1
ATOM 827 N N . ASN A 1 111 ? 7.099 10.159 -7.698 1.00 97.50 111 ASN A N 1
ATOM 828 C CA . ASN A 1 111 ? 8.463 9.715 -7.412 1.00 97.50 111 ASN A CA 1
ATOM 829 C C . ASN A 1 111 ? 8.934 8.710 -8.465 1.00 97.50 111 ASN A C 1
ATOM 831 O O . ASN A 1 111 ? 10.068 8.806 -8.927 1.00 97.50 111 ASN A O 1
ATOM 835 N N . VAL A 1 112 ? 8.060 7.789 -8.877 1.00 97.75 112 VAL A N 1
ATOM 836 C CA . VAL A 1 112 ? 8.350 6.832 -9.955 1.00 97.75 112 VAL A CA 1
ATOM 837 C C . VAL A 1 112 ? 8.586 7.556 -11.281 1.00 97.75 112 VAL A C 1
ATOM 839 O O . VAL A 1 112 ? 9.557 7.250 -11.967 1.00 97.75 112 VAL A O 1
ATOM 842 N N . GLU A 1 113 ? 7.761 8.552 -11.609 1.00 97.25 113 GLU A N 1
ATOM 843 C CA . GLU A 1 113 ? 7.931 9.398 -12.797 1.00 97.25 113 GLU A CA 1
ATOM 844 C C . GLU A 1 113 ? 9.281 10.126 -12.777 1.00 97.25 113 GLU A C 1
ATOM 846 O O . GLU A 1 113 ? 10.083 9.969 -13.696 1.00 97.25 113 GLU A O 1
ATOM 851 N N . THR A 1 114 ? 9.595 10.803 -11.667 1.00 96.75 114 THR A N 1
ATOM 852 C CA . THR A 1 114 ? 10.885 11.491 -11.471 1.00 96.75 114 THR A CA 1
ATOM 853 C C . THR A 1 114 ? 12.071 10.542 -11.672 1.00 96.75 114 THR A C 1
ATOM 855 O O . THR A 1 114 ? 13.063 10.890 -12.314 1.00 96.75 114 THR A O 1
ATOM 858 N N . GLN A 1 115 ? 11.988 9.323 -11.130 1.00 97.19 115 GLN A N 1
ATOM 859 C CA . GLN A 1 115 ? 13.052 8.328 -11.268 1.00 97.19 115 GLN A CA 1
ATOM 860 C C . GLN A 1 115 ? 13.175 7.804 -12.703 1.00 97.19 115 GLN A C 1
ATOM 862 O O . GLN A 1 115 ? 14.291 7.626 -13.196 1.00 97.19 115 GLN A O 1
ATOM 867 N N . ALA A 1 116 ? 12.055 7.578 -13.393 1.00 97.00 116 ALA A N 1
ATOM 868 C CA . ALA A 1 116 ? 12.057 7.149 -14.787 1.00 97.00 116 ALA A CA 1
ATOM 869 C C . ALA A 1 116 ? 12.714 8.203 -15.693 1.00 97.00 116 ALA A C 1
ATOM 871 O O . ALA A 1 116 ? 13.571 7.865 -16.512 1.00 97.00 116 ALA A O 1
ATOM 872 N N . GLU A 1 117 ? 12.379 9.480 -15.506 1.00 97.06 117 GLU A N 1
ATOM 873 C CA . GLU A 1 117 ? 12.984 10.594 -16.242 1.00 97.06 117 GLU A CA 1
ATOM 874 C C . GLU A 1 117 ? 14.495 10.690 -16.007 1.00 97.06 117 GLU A C 1
ATOM 876 O O . GLU A 1 117 ? 15.267 10.797 -16.965 1.00 97.06 117 GLU A O 1
ATOM 881 N N . ALA A 1 118 ? 14.932 10.585 -14.748 1.00 96.00 118 ALA A N 1
ATOM 882 C CA . ALA A 1 118 ? 16.347 10.625 -14.391 1.00 96.00 118 ALA A CA 1
ATOM 883 C C . ALA A 1 118 ? 17.149 9.498 -15.068 1.00 96.00 118 ALA A C 1
ATOM 885 O O . ALA A 1 118 ? 18.231 9.737 -15.614 1.00 96.00 118 ALA A O 1
ATOM 886 N N . TRP A 1 119 ? 16.611 8.273 -15.093 1.00 96.50 119 TRP A N 1
ATOM 887 C CA . TRP A 1 119 ? 17.253 7.145 -15.774 1.00 96.50 119 TRP A CA 1
ATOM 888 C C . TRP A 1 119 ? 17.280 7.305 -17.291 1.00 96.50 119 TRP A C 1
ATOM 890 O O . TRP A 1 119 ? 18.299 7.008 -17.917 1.00 96.50 119 TRP A O 1
ATOM 900 N N . LEU A 1 120 ? 16.199 7.804 -17.891 1.00 96.12 120 LEU A N 1
ATOM 901 C CA . LEU A 1 120 ? 16.158 8.081 -19.326 1.00 96.12 120 LEU A CA 1
ATOM 902 C C . LEU A 1 120 ? 17.191 9.137 -19.732 1.00 96.12 120 LEU A C 1
ATOM 904 O O . LEU A 1 120 ? 17.809 8.989 -20.785 1.00 96.12 120 LEU A O 1
ATOM 908 N N . ALA A 1 121 ? 17.402 10.174 -18.917 1.00 96.25 121 ALA A N 1
ATOM 909 C CA . ALA A 1 121 ? 18.445 11.170 -19.154 1.00 96.25 121 ALA A CA 1
ATOM 910 C C . ALA A 1 121 ? 19.843 10.534 -19.101 1.00 96.25 121 ALA A C 1
ATOM 912 O O . ALA A 1 121 ? 20.593 10.612 -20.074 1.00 96.25 121 ALA A O 1
ATOM 913 N N . ARG A 1 122 ? 20.147 9.795 -18.029 1.00 96.38 122 ARG A N 1
ATOM 914 C CA . ARG A 1 122 ? 21.449 9.136 -17.849 1.00 96.38 122 ARG A CA 1
ATOM 915 C C . ARG A 1 122 ? 21.788 8.159 -18.979 1.00 96.38 122 ARG A C 1
ATOM 917 O O . ARG A 1 122 ? 22.885 8.195 -19.522 1.00 96.38 122 ARG A O 1
ATOM 924 N N . LEU A 1 123 ? 20.828 7.326 -19.385 1.00 94.81 123 LEU A N 1
ATOM 925 C CA . LEU A 1 123 ? 21.019 6.362 -20.474 1.00 94.81 123 LEU A CA 1
ATOM 926 C C . LEU A 1 123 ? 21.187 7.026 -21.850 1.00 94.81 123 LEU A C 1
ATOM 928 O O . LEU A 1 123 ? 21.719 6.401 -22.767 1.00 94.81 123 LEU A O 1
ATOM 932 N N . ARG A 1 124 ? 20.707 8.263 -22.036 1.00 94.00 124 ARG A N 1
ATOM 933 C CA . ARG A 1 124 ? 20.950 9.033 -23.266 1.00 94.00 124 ARG A CA 1
ATOM 934 C C . ARG A 1 124 ? 22.370 9.582 -23.300 1.00 94.00 124 ARG A C 1
ATOM 936 O O . ARG A 1 124 ? 22.978 9.546 -24.368 1.00 94.00 124 ARG A O 1
ATOM 943 N N . ASP A 1 125 ? 22.879 10.046 -22.166 1.00 88.94 125 ASP A N 1
ATOM 944 C CA . ASP A 1 125 ? 24.235 10.587 -22.052 1.00 88.94 125 ASP A CA 1
ATOM 945 C C . ASP A 1 125 ? 25.288 9.483 -22.219 1.00 88.94 125 ASP A C 1
ATOM 947 O O . ASP A 1 125 ? 26.199 9.629 -23.033 1.00 88.94 125 ASP A O 1
ATOM 951 N N . ASP A 1 126 ? 25.083 8.323 -21.584 1.00 82.38 126 ASP A N 1
ATOM 952 C CA . ASP A 1 126 ? 25.966 7.150 -21.708 1.00 82.38 126 ASP A CA 1
ATOM 953 C C . ASP A 1 126 ? 26.032 6.584 -23.142 1.00 82.38 126 ASP A C 1
ATOM 955 O O . ASP A 1 126 ? 26.976 5.886 -23.490 1.00 82.38 126 ASP A O 1
ATOM 959 N N . ARG A 1 127 ? 25.036 6.861 -23.998 1.00 73.50 127 ARG A N 1
ATOM 960 C CA . ARG A 1 127 ? 25.028 6.443 -25.417 1.00 73.50 127 ARG A CA 1
ATOM 961 C C . ARG A 1 127 ? 25.735 7.427 -26.350 1.00 73.50 127 ARG A C 1
ATOM 963 O O . ARG A 1 127 ? 25.869 7.123 -27.535 1.00 73.50 127 ARG A O 1
ATOM 970 N N . ARG A 1 128 ? 26.085 8.621 -25.861 1.00 61.03 128 ARG A N 1
ATOM 971 C CA . ARG A 1 128 ? 26.780 9.669 -26.626 1.00 61.03 128 ARG A CA 1
ATOM 972 C C . ARG A 1 128 ? 28.293 9.682 -26.385 1.00 61.03 128 ARG A C 1
ATOM 974 O O . ARG A 1 128 ? 28.989 10.294 -27.193 1.00 61.03 128 ARG A O 1
ATOM 981 N N . GLY A 1 129 ? 28.769 9.063 -25.301 1.00 46.84 129 GLY A N 1
ATOM 982 C CA . GLY A 1 129 ? 30.190 8.814 -25.019 1.00 46.84 129 GLY A CA 1
ATOM 983 C C . GLY A 1 129 ? 30.644 7.459 -25.538 1.00 46.84 129 GLY A C 1
ATOM 984 O O . GLY A 1 129 ? 31.838 7.360 -25.889 1.00 46.84 129 GLY A O 1
#

Sequence (129 aa):
LSLCLAAVTGMVRDMTPDVERMRAAASSGYSTATDIADWLVRRLGMPFRQAHHVTGRIVAIAASRGVELDQLSLEDLHTIDPAFEQDALDVMAVEKSVASRTSFGGTAPRNVETQAEAWLARLRDDRRG

Foldseek 3Di:
DVVVVVVVVVVVVPDDDPVVVVQVVLQPPQVLLVLLLVCCCVPVVDDSVVSNVLSVVLVVVCVVVVHTSLPDDQVSSVVSPVPDDPVSSVSSHSLNVQCVQPPQVGRRPVNVVVVVVVVVVVVVVVVVD

Radius of gyration: 20.08 Å; chains: 1; bounding box: 49×25×47 Å

Secondary structure (DSSP, 8-state):
-HHHHHHHHHHHHH----HHHHHHHHHGGGTTHHHHHHHHHHHH---HHHHHHHHHHHHHHHHHHT--GGG--HHHHHTT-TT--THHHHTTSHHHHHHH--STT---HHHHHHHHHHHHHHHHHTTT-